Protein AF-A0A7C5QHB2-F1 (afdb_monomer_lite)

Structure (mmCIF, N/CA/C/O backbone):
data_AF-A0A7C5QHB2-F1
#
_entry.id   AF-A0A7C5QHB2-F1
#
loop_
_atom_site.group_PDB
_atom_site.id
_atom_site.type_symbol
_atom_site.label_atom_id
_atom_site.label_alt_id
_atom_site.label_comp_id
_atom_site.label_asym_id
_atom_site.label_entity_id
_atom_site.label_seq_id
_atom_site.pdbx_PDB_ins_code
_atom_site.Cartn_x
_atom_site.Cartn_y
_atom_site.Cartn_z
_atom_site.occupancy
_atom_site.B_iso_or_equiv
_atom_site.auth_seq_id
_atom_site.auth_comp_id
_atom_site.auth_asym_id
_atom_site.auth_atom_id
_atom_site.pdbx_PDB_model_num
ATOM 1 N N . MET A 1 1 ? 46.692 -11.215 -56.249 1.00 56.75 1 MET A N 1
ATOM 2 C CA . MET A 1 1 ? 46.347 -10.036 -55.414 1.00 56.75 1 MET A CA 1
ATOM 3 C C . MET A 1 1 ? 44.904 -9.556 -55.576 1.00 56.75 1 MET A C 1
ATOM 5 O O . MET A 1 1 ? 44.293 -9.266 -54.562 1.00 56.75 1 MET A O 1
ATOM 9 N N . LYS A 1 2 ? 44.320 -9.530 -56.785 1.00 60.06 2 LYS A N 1
ATOM 10 C CA . LYS A 1 2 ? 42.990 -8.930 -57.028 1.00 60.06 2 LYS A CA 1
ATOM 11 C C . LYS A 1 2 ? 41.789 -9.647 -56.376 1.00 60.06 2 LYS A C 1
ATOM 13 O O . LYS A 1 2 ? 40.837 -8.981 -55.995 1.00 60.06 2 LYS A O 1
ATOM 18 N N . LEU A 1 3 ? 41.849 -10.970 -56.175 1.00 65.19 3 LEU A N 1
ATOM 19 C CA . LEU A 1 3 ? 40.742 -11.745 -55.585 1.00 65.19 3 LEU A CA 1
ATOM 20 C C . LEU A 1 3 ? 40.556 -11.487 -54.078 1.00 65.19 3 LEU A C 1
ATOM 22 O O . LEU A 1 3 ? 39.431 -11.366 -53.611 1.00 65.19 3 LEU A O 1
ATOM 26 N N . LYS A 1 4 ? 41.654 -11.329 -53.322 1.00 60.91 4 LYS A N 1
ATOM 27 C CA . LYS A 1 4 ? 41.601 -10.997 -51.885 1.00 60.91 4 LYS A CA 1
ATOM 28 C C . LYS A 1 4 ? 41.049 -9.590 -51.654 1.00 60.91 4 LYS A C 1
ATOM 30 O O . LYS A 1 4 ? 40.255 -9.403 -50.745 1.00 60.91 4 LYS A O 1
ATOM 35 N N . THR A 1 5 ? 41.415 -8.633 -52.510 1.00 63.12 5 THR A N 1
ATOM 36 C CA . THR A 1 5 ? 40.876 -7.265 -52.488 1.00 63.12 5 THR A CA 1
ATOM 37 C C . THR A 1 5 ? 39.383 -7.244 -52.823 1.00 63.12 5 THR A C 1
ATOM 39 O O . THR A 1 5 ? 38.632 -6.526 -52.178 1.00 63.12 5 THR A O 1
ATOM 42 N N . PHE A 1 6 ? 38.929 -8.079 -53.766 1.00 68.00 6 PHE A N 1
ATOM 43 C CA . PHE A 1 6 ? 37.509 -8.193 -54.120 1.00 68.00 6 PHE A CA 1
ATOM 44 C C . PHE A 1 6 ? 36.670 -8.822 -52.993 1.00 68.00 6 PHE A C 1
ATOM 46 O O . PHE A 1 6 ? 35.591 -8.328 -52.683 1.00 68.00 6 PHE A O 1
ATOM 53 N N . ILE A 1 7 ? 37.199 -9.852 -52.320 1.00 69.56 7 ILE A N 1
ATOM 54 C CA . ILE A 1 7 ? 36.569 -10.471 -51.140 1.00 69.56 7 ILE A CA 1
ATOM 55 C C . ILE A 1 7 ? 36.515 -9.485 -49.961 1.00 69.56 7 ILE A C 1
ATOM 57 O O . ILE A 1 7 ? 35.497 -9.416 -49.280 1.00 69.56 7 ILE A O 1
ATOM 61 N N . LEU A 1 8 ? 37.562 -8.677 -49.751 1.00 63.56 8 LEU A N 1
ATOM 62 C CA . LEU A 1 8 ? 37.589 -7.632 -48.717 1.00 63.56 8 LEU A CA 1
ATOM 63 C C . LEU A 1 8 ? 36.558 -6.523 -48.970 1.00 63.56 8 LEU A C 1
ATOM 65 O O . LEU A 1 8 ? 35.921 -6.064 -48.028 1.00 63.56 8 LEU A O 1
ATOM 69 N N . ILE A 1 9 ? 36.363 -6.120 -50.230 1.00 67.00 9 ILE A N 1
ATOM 70 C CA . ILE A 1 9 ? 35.362 -5.112 -50.616 1.00 67.00 9 ILE A CA 1
ATOM 71 C C . ILE A 1 9 ? 33.935 -5.670 -50.475 1.00 67.00 9 ILE A C 1
ATOM 73 O O . ILE A 1 9 ? 33.048 -4.954 -50.022 1.00 67.00 9 ILE A O 1
ATOM 77 N N . LEU A 1 10 ? 33.716 -6.956 -50.778 1.00 64.12 10 LEU A N 1
ATOM 78 C CA . LEU A 1 10 ? 32.435 -7.642 -50.551 1.00 64.12 10 LEU A CA 1
ATOM 79 C C . LEU A 1 10 ? 32.094 -7.774 -49.059 1.00 64.12 10 LEU A C 1
ATOM 81 O O . LEU A 1 10 ? 30.956 -7.527 -48.668 1.00 64.12 10 LEU A O 1
ATOM 85 N N . PHE A 1 11 ? 33.079 -8.100 -48.216 1.00 61.03 11 PHE A N 1
ATOM 86 C CA . PHE A 1 11 ? 32.893 -8.160 -46.762 1.00 61.03 11 PHE A CA 1
ATOM 87 C C . PHE A 1 11 ? 32.662 -6.771 -46.149 1.00 61.03 11 PHE A C 1
ATOM 89 O O . PHE A 1 11 ? 31.823 -6.622 -45.263 1.00 61.03 11 PHE A O 1
ATOM 96 N N . ALA A 1 12 ? 33.353 -5.741 -46.650 1.00 61.03 12 ALA A N 1
ATOM 97 C CA . ALA A 1 12 ? 33.149 -4.357 -46.228 1.00 61.03 12 ALA A CA 1
ATOM 98 C C . ALA A 1 12 ? 31.795 -3.790 -46.697 1.00 61.03 12 ALA A C 1
ATOM 100 O O . ALA A 1 12 ? 31.175 -3.027 -45.966 1.00 61.03 12 ALA A O 1
ATOM 101 N N . GLY A 1 13 ? 31.296 -4.191 -47.872 1.00 60.38 13 GLY A N 1
ATOM 102 C CA . GLY A 1 13 ? 29.986 -3.776 -48.386 1.00 60.38 13 GLY A CA 1
ATOM 103 C C . GLY A 1 13 ? 28.797 -4.398 -47.645 1.00 60.38 13 GLY A C 1
ATOM 104 O O . GLY A 1 13 ? 27.756 -3.758 -47.520 1.00 60.38 13 GLY A O 1
ATOM 105 N N . LEU A 1 14 ? 28.955 -5.612 -47.101 1.00 58.06 14 LEU A N 1
ATOM 106 C CA . LEU A 1 14 ? 27.906 -6.303 -46.338 1.00 58.06 14 LEU A CA 1
ATOM 107 C C . LEU A 1 14 ? 27.783 -5.795 -44.889 1.00 58.06 14 LEU A C 1
ATOM 109 O O . LEU A 1 14 ? 26.718 -5.903 -44.289 1.00 58.06 14 LEU A O 1
ATOM 113 N N . LEU A 1 15 ? 28.853 -5.218 -44.330 1.00 57.03 15 LEU A N 1
ATOM 114 C CA . LEU A 1 15 ? 28.897 -4.759 -42.936 1.00 57.03 15 LEU A CA 1
ATOM 115 C C . LEU A 1 15 ? 28.334 -3.335 -42.726 1.00 57.03 15 LEU A C 1
ATOM 117 O O . LEU A 1 15 ? 28.155 -2.909 -41.587 1.00 57.03 15 LEU A O 1
ATOM 121 N N . VAL A 1 16 ? 28.081 -2.577 -43.800 1.00 58.31 16 VAL A N 1
ATOM 122 C CA . VAL A 1 16 ? 27.836 -1.122 -43.729 1.00 58.31 16 VAL A CA 1
ATOM 123 C C . VAL A 1 16 ? 26.358 -0.671 -43.701 1.00 58.31 16 VAL A C 1
ATOM 125 O O . VAL A 1 16 ? 26.118 0.413 -43.169 1.00 58.31 16 VAL A O 1
ATOM 128 N N . PRO A 1 17 ? 25.314 -1.423 -44.119 1.00 52.84 17 PRO A N 1
ATOM 129 C CA . PRO A 1 17 ? 23.952 -0.885 -44.077 1.00 52.84 17 PRO A CA 1
ATOM 130 C C . PRO A 1 17 ? 23.216 -1.145 -42.743 1.00 52.84 17 PRO A C 1
ATOM 132 O O . PRO A 1 17 ? 22.004 -1.329 -42.744 1.00 52.84 17 PRO A O 1
ATOM 135 N N . MET A 1 18 ? 23.906 -1.152 -41.592 1.00 54.00 18 MET A N 1
ATOM 136 C CA . MET A 1 18 ? 23.273 -1.333 -40.266 1.00 54.00 18 MET A CA 1
ATOM 137 C C . MET A 1 18 ? 23.132 -0.053 -39.423 1.00 54.00 18 MET A C 1
ATOM 139 O O . MET A 1 18 ? 22.677 -0.127 -38.285 1.00 54.00 18 MET A O 1
ATOM 143 N N . GLN A 1 19 ? 23.491 1.128 -39.937 1.00 57.97 19 GLN A N 1
ATOM 144 C CA . GLN A 1 19 ? 23.608 2.333 -39.092 1.00 57.97 19 GLN A CA 1
ATOM 145 C C . GLN A 1 19 ? 22.597 3.459 -39.340 1.00 57.97 19 GLN A C 1
ATOM 147 O O . GLN A 1 19 ? 22.780 4.563 -38.838 1.00 57.97 19 GLN A O 1
ATOM 152 N N . GLN A 1 20 ? 21.489 3.209 -40.033 1.00 59.47 20 GLN A N 1
ATOM 153 C CA . GLN A 1 20 ? 20.400 4.193 -40.136 1.00 59.47 20 GLN A CA 1
ATOM 154 C C . GLN A 1 20 ? 19.180 3.703 -39.345 1.00 59.47 20 GLN A C 1
ATOM 156 O O . GLN A 1 20 ? 18.128 3.394 -39.895 1.00 59.47 20 GLN A O 1
ATOM 161 N N . GLY A 1 21 ? 19.339 3.587 -38.024 1.00 62.91 21 GLY A N 1
ATOM 162 C CA . GLY A 1 21 ? 18.227 3.329 -37.113 1.00 62.91 21 GLY A CA 1
ATOM 163 C C . GLY A 1 21 ? 17.514 4.632 -36.763 1.00 62.91 21 GLY A C 1
ATOM 164 O O . GLY A 1 21 ? 17.976 5.361 -35.887 1.00 62.91 21 GLY A O 1
ATOM 165 N N . CYS A 1 22 ? 16.378 4.918 -37.407 1.00 63.03 22 CYS A N 1
ATOM 166 C CA . CYS A 1 22 ? 15.415 5.889 -36.884 1.00 63.03 22 CYS A CA 1
ATOM 167 C C . CYS A 1 22 ? 14.986 5.433 -35.483 1.00 63.03 22 CYS A C 1
ATOM 169 O O . CYS A 1 22 ? 14.274 4.438 -35.337 1.00 63.03 22 CYS A O 1
ATOM 171 N N . LYS A 1 23 ? 15.428 6.132 -34.434 1.00 57.59 23 LYS A N 1
ATOM 172 C CA . LYS A 1 23 ? 14.921 5.884 -33.084 1.00 57.59 23 LYS A CA 1
ATOM 173 C C . LYS A 1 23 ? 13.503 6.441 -33.004 1.00 57.59 23 LYS A C 1
ATOM 175 O O . LYS A 1 23 ? 13.321 7.642 -32.850 1.00 57.59 23 LYS A O 1
ATOM 180 N N . VAL A 1 24 ? 12.502 5.568 -33.109 1.00 65.31 24 VAL A N 1
ATOM 181 C CA . VAL A 1 24 ? 11.139 5.903 -32.679 1.00 65.31 24 VAL A CA 1
ATOM 182 C C . VAL A 1 24 ? 11.208 6.212 -31.185 1.00 65.31 24 VAL A C 1
ATOM 184 O O . VAL A 1 24 ? 11.591 5.356 -30.384 1.00 65.31 24 VAL A O 1
ATOM 187 N N . GLN A 1 25 ? 10.880 7.447 -30.816 1.00 58.81 25 GLN A N 1
ATOM 188 C CA . GLN A 1 25 ? 10.759 7.871 -29.428 1.00 58.81 25 GLN A CA 1
ATOM 189 C C . GLN A 1 25 ? 9.482 7.242 -28.861 1.00 58.81 25 GLN A C 1
ATOM 191 O O . GLN A 1 25 ? 8.392 7.787 -28.992 1.00 58.81 25 GLN A O 1
ATOM 196 N N . LYS A 1 26 ? 9.615 6.027 -28.319 1.00 60.09 26 LYS A N 1
ATOM 197 C CA . LYS A 1 26 ? 8.516 5.305 -27.673 1.00 60.09 26 LYS A CA 1
ATOM 198 C C . LYS A 1 26 ? 8.017 6.105 -26.472 1.00 60.09 26 LYS A C 1
ATOM 200 O O . LYS A 1 26 ? 8.826 6.617 -25.694 1.00 60.09 26 LYS A O 1
ATOM 205 N N . SER A 1 27 ? 6.697 6.229 -26.340 1.00 65.00 27 SER A N 1
ATOM 206 C CA . SER A 1 27 ? 6.095 6.869 -25.174 1.00 65.00 27 SER A CA 1
ATOM 207 C C . SER A 1 27 ? 6.3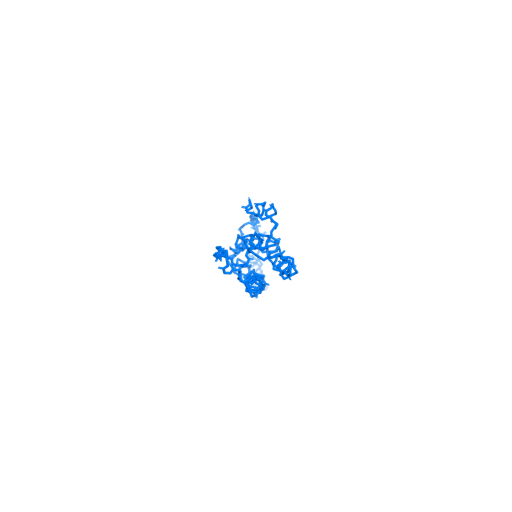94 6.047 -23.912 1.00 65.00 27 SER A C 1
ATOM 209 O O . SER A 1 27 ? 6.735 4.865 -23.991 1.00 65.00 27 SER A O 1
ATOM 211 N N . ARG A 1 28 ? 6.270 6.655 -22.726 1.00 59.22 28 ARG A N 1
ATOM 212 C CA . ARG A 1 28 ? 6.518 5.979 -21.435 1.00 59.22 28 ARG A CA 1
ATOM 213 C C . ARG A 1 28 ? 5.634 4.733 -21.233 1.00 59.22 28 ARG A C 1
ATOM 215 O O . ARG A 1 28 ? 6.001 3.863 -20.448 1.00 59.22 28 ARG A O 1
ATOM 222 N N . SER A 1 29 ? 4.509 4.647 -21.945 1.00 62.16 29 SER A N 1
ATOM 223 C CA . SER A 1 29 ? 3.577 3.514 -21.962 1.00 62.16 29 SER A CA 1
ATOM 224 C C . SER A 1 29 ? 3.907 2.435 -23.003 1.00 62.16 29 SER A C 1
ATOM 226 O O . SER A 1 29 ? 3.436 1.310 -22.867 1.00 62.16 29 SER A O 1
ATOM 228 N N . ASP A 1 30 ? 4.752 2.712 -24.000 1.00 72.62 30 ASP A N 1
ATOM 229 C CA . ASP A 1 30 ? 5.074 1.762 -25.074 1.00 72.62 30 ASP A CA 1
ATOM 230 C C . ASP A 1 30 ? 6.300 0.907 -24.723 1.00 72.62 30 ASP A C 1
ATOM 232 O O . ASP A 1 30 ? 7.368 1.009 -25.337 1.00 72.62 30 ASP A O 1
ATOM 236 N N . ILE A 1 31 ? 6.173 0.043 -23.716 1.00 84.00 31 ILE A N 1
ATOM 237 C CA . ILE A 1 31 ? 7.239 -0.895 -23.336 1.00 84.00 31 ILE A CA 1
ATOM 238 C C . ILE A 1 31 ? 7.142 -2.220 -24.107 1.00 84.00 31 ILE A C 1
ATOM 240 O O . ILE A 1 31 ? 6.081 -2.617 -24.582 1.00 84.00 31 ILE A O 1
ATOM 244 N N . SER A 1 32 ? 8.271 -2.916 -24.280 1.00 91.25 32 SER A N 1
ATOM 245 C CA . SER A 1 32 ? 8.262 -4.238 -24.922 1.00 91.25 32 SER A CA 1
ATOM 246 C C . SER A 1 32 ? 7.530 -5.270 -24.047 1.00 91.25 32 SER A C 1
ATOM 248 O O . SER A 1 32 ? 7.552 -5.139 -22.822 1.00 91.25 32 SER A O 1
ATOM 250 N N . PRO A 1 33 ? 6.950 -6.339 -24.624 1.00 92.00 33 PRO A N 1
ATOM 251 C CA . PRO A 1 33 ? 6.271 -7.379 -23.844 1.00 92.00 33 PRO A CA 1
ATOM 252 C C . PRO A 1 33 ? 7.154 -8.011 -22.757 1.00 92.00 33 PRO A C 1
ATOM 254 O O . PRO A 1 33 ? 6.688 -8.283 -21.656 1.00 92.00 33 PRO A O 1
ATOM 257 N N . VAL A 1 34 ? 8.452 -8.182 -23.031 1.00 94.19 34 VAL A N 1
ATOM 258 C CA . VAL A 1 34 ? 9.423 -8.709 -22.055 1.00 94.19 34 VAL A CA 1
ATOM 259 C C . VAL A 1 34 ? 9.637 -7.731 -20.897 1.00 94.19 34 VAL A C 1
ATOM 261 O O . VAL A 1 34 ? 9.663 -8.143 -19.740 1.00 94.19 34 VAL A O 1
ATOM 264 N N . ALA A 1 35 ? 9.746 -6.430 -21.185 1.00 92.69 35 ALA A N 1
ATOM 265 C CA . ALA A 1 35 ? 9.835 -5.414 -20.141 1.00 92.69 35 ALA A CA 1
ATOM 266 C C . ALA A 1 35 ? 8.539 -5.354 -19.317 1.00 92.69 35 ALA A C 1
ATOM 268 O O . ALA A 1 35 ? 8.601 -5.275 -18.094 1.00 92.69 35 ALA A O 1
ATOM 269 N N . LYS A 1 36 ? 7.371 -5.456 -19.965 1.00 94.00 36 LYS A N 1
ATOM 270 C CA . LYS A 1 36 ? 6.065 -5.490 -19.288 1.00 94.00 36 LYS A CA 1
ATOM 271 C C . LYS A 1 36 ? 5.963 -6.686 -18.348 1.00 94.00 36 LYS A C 1
ATOM 273 O O . LYS A 1 36 ? 5.584 -6.510 -17.198 1.00 94.00 36 LYS A O 1
ATOM 278 N N . PHE A 1 37 ? 6.388 -7.868 -18.793 1.00 96.44 37 PHE A N 1
ATOM 279 C CA . PHE A 1 37 ? 6.444 -9.065 -17.955 1.00 96.44 37 PHE A CA 1
ATOM 280 C C . PHE A 1 37 ? 7.330 -8.873 -16.716 1.00 96.44 37 PHE A C 1
ATOM 282 O O . PHE A 1 37 ? 6.919 -9.228 -15.611 1.00 96.44 37 PHE A O 1
ATOM 289 N N . TYR A 1 38 ? 8.511 -8.265 -16.880 1.00 96.12 38 TYR A N 1
ATOM 290 C CA . TYR A 1 38 ? 9.380 -7.915 -15.755 1.00 96.12 38 TYR A CA 1
ATOM 291 C C . TYR A 1 38 ? 8.679 -6.957 -14.783 1.00 96.12 38 TYR A C 1
ATOM 293 O O . TYR A 1 38 ? 8.573 -7.268 -13.600 1.00 96.12 38 TYR A O 1
ATOM 301 N N . HIS A 1 39 ? 8.131 -5.840 -15.278 1.00 96.94 39 HIS A N 1
ATOM 302 C CA . HIS A 1 39 ? 7.418 -4.876 -14.437 1.00 96.94 39 HIS A CA 1
ATOM 303 C C . HIS A 1 39 ? 6.238 -5.513 -13.697 1.00 96.94 39 HIS A C 1
ATOM 305 O O . HIS A 1 39 ? 6.126 -5.298 -12.496 1.00 96.94 39 HIS A O 1
ATOM 311 N N . ASN A 1 40 ? 5.425 -6.335 -14.366 1.00 97.31 40 ASN A N 1
ATOM 312 C CA . ASN A 1 40 ? 4.291 -7.025 -13.753 1.00 97.31 40 ASN A CA 1
ATOM 313 C C . ASN A 1 40 ? 4.735 -8.001 -12.659 1.00 97.31 40 ASN A C 1
ATOM 315 O O . ASN A 1 40 ? 4.197 -7.983 -11.556 1.00 97.31 40 ASN A O 1
ATOM 319 N N . THR A 1 41 ? 5.735 -8.835 -12.948 1.00 97.50 41 THR A N 1
ATOM 320 C CA . THR A 1 41 ? 6.213 -9.850 -11.999 1.00 97.50 41 THR A CA 1
ATOM 321 C C . THR A 1 41 ? 6.832 -9.191 -10.769 1.00 97.50 41 THR A C 1
ATOM 323 O O . THR A 1 41 ? 6.525 -9.563 -9.638 1.00 97.50 41 THR A O 1
ATOM 326 N N . THR A 1 42 ? 7.678 -8.178 -10.973 1.00 96.75 42 THR A N 1
ATOM 327 C CA . THR A 1 42 ? 8.317 -7.447 -9.876 1.00 96.75 42 THR A CA 1
ATOM 328 C C . THR A 1 42 ? 7.295 -6.650 -9.064 1.00 96.75 42 THR A C 1
ATOM 330 O O . THR A 1 42 ? 7.330 -6.716 -7.839 1.00 96.75 42 THR A O 1
ATOM 333 N N . ALA A 1 43 ? 6.356 -5.955 -9.712 1.00 97.75 43 ALA A N 1
ATOM 334 C CA . ALA A 1 43 ? 5.291 -5.212 -9.037 1.00 97.75 43 ALA A CA 1
ATOM 335 C C . ALA A 1 43 ? 4.446 -6.111 -8.126 1.00 97.75 43 ALA A C 1
ATOM 337 O O . ALA A 1 43 ? 4.246 -5.788 -6.953 1.00 97.75 43 ALA A O 1
ATOM 338 N N . HIS A 1 44 ? 4.010 -7.258 -8.651 1.00 98.12 44 HIS A N 1
ATOM 339 C CA . HIS A 1 44 ? 3.171 -8.190 -7.915 1.00 98.12 44 HIS A CA 1
ATOM 340 C C . HIS A 1 44 ? 3.886 -8.760 -6.689 1.00 98.12 44 HIS A C 1
ATOM 342 O O . HIS A 1 44 ? 3.440 -8.579 -5.560 1.00 98.12 44 HIS A O 1
ATOM 348 N N . TYR A 1 45 ? 5.018 -9.435 -6.902 1.00 96.38 45 TYR A N 1
ATOM 349 C CA . TYR A 1 45 ? 5.631 -10.244 -5.850 1.00 96.38 45 TYR A CA 1
ATOM 350 C C . TYR A 1 45 ? 6.503 -9.441 -4.884 1.00 96.38 45 TYR A C 1
ATOM 352 O O . TYR A 1 45 ? 6.632 -9.829 -3.723 1.00 96.38 45 TYR A O 1
ATOM 360 N N . ASN A 1 46 ? 7.081 -8.311 -5.309 1.00 93.25 46 ASN A N 1
ATOM 361 C CA . ASN A 1 46 ? 7.903 -7.507 -4.401 1.00 93.25 46 ASN A CA 1
ATOM 362 C C . ASN A 1 46 ? 7.065 -6.507 -3.597 1.00 93.25 46 ASN A C 1
ATOM 364 O O . ASN A 1 46 ? 7.402 -6.236 -2.440 1.00 93.25 46 ASN A O 1
ATOM 368 N N . GLY A 1 47 ? 5.982 -5.980 -4.177 1.00 95.88 47 GLY A N 1
ATOM 369 C CA . GLY A 1 47 ? 5.157 -4.952 -3.545 1.00 95.88 47 GLY A CA 1
ATOM 370 C C . GLY A 1 47 ? 3.744 -5.409 -3.218 1.00 95.88 47 GLY A C 1
ATOM 371 O O . GLY A 1 47 ? 3.436 -5.559 -2.037 1.00 95.88 47 GLY A O 1
ATOM 372 N N . TYR A 1 48 ? 2.909 -5.617 -4.242 1.00 98.25 48 TYR A N 1
ATOM 373 C CA . TYR A 1 48 ? 1.460 -5.794 -4.082 1.00 98.25 48 TYR A CA 1
ATOM 374 C C . TYR A 1 48 ? 1.100 -6.949 -3.138 1.00 98.25 48 TYR A C 1
ATOM 376 O O . TYR A 1 48 ? 0.472 -6.710 -2.112 1.00 98.25 48 TYR A O 1
ATOM 384 N N . PHE A 1 49 ? 1.583 -8.163 -3.417 1.00 98.44 49 PHE A N 1
ATOM 385 C CA . PHE A 1 49 ? 1.281 -9.356 -2.621 1.00 98.44 49 PHE A CA 1
ATOM 386 C C . PHE A 1 49 ? 1.655 -9.166 -1.143 1.00 98.44 49 PHE A C 1
ATOM 388 O O . PHE A 1 49 ? 0.857 -9.400 -0.244 1.00 98.44 49 PHE A O 1
ATOM 395 N N . ASN A 1 50 ? 2.857 -8.649 -0.878 1.00 97.56 50 ASN A N 1
ATOM 396 C CA . ASN A 1 50 ? 3.322 -8.425 0.492 1.00 97.56 50 ASN A CA 1
ATOM 397 C C . ASN A 1 50 ? 2.509 -7.347 1.223 1.00 97.56 50 ASN A C 1
ATOM 399 O O . ASN A 1 50 ? 2.353 -7.412 2.440 1.00 97.56 50 ASN A O 1
ATOM 403 N N . ALA A 1 51 ? 2.049 -6.321 0.508 1.00 98.31 51 ALA A N 1
ATOM 404 C CA . ALA A 1 51 ? 1.212 -5.279 1.082 1.00 98.31 51 ALA A CA 1
ATOM 405 C C . ALA A 1 51 ? -0.210 -5.784 1.365 1.00 98.31 51 ALA A C 1
ATOM 407 O O . ALA A 1 51 ? -0.798 -5.403 2.375 1.00 98.31 51 ALA A O 1
ATOM 408 N N . GLU A 1 52 ? -0.738 -6.662 0.511 1.00 98.44 52 GLU A N 1
ATOM 409 C CA . GLU A 1 52 ? -2.052 -7.282 0.688 1.00 98.44 52 GLU A CA 1
ATOM 410 C C . GLU A 1 52 ? -2.065 -8.177 1.927 1.00 98.44 52 GLU A C 1
ATOM 412 O O . GLU A 1 52 ? -2.935 -8.020 2.781 1.00 98.44 52 GLU A O 1
ATOM 417 N N . GLU A 1 53 ? -1.038 -9.010 2.105 1.00 98.19 53 GLU A N 1
ATOM 418 C CA . GLU A 1 53 ? -0.884 -9.836 3.307 1.00 98.19 53 GLU A CA 1
ATOM 419 C C . GLU A 1 53 ? -0.809 -8.990 4.589 1.00 98.19 53 GLU A C 1
ATOM 421 O O . GLU A 1 53 ? -1.436 -9.320 5.596 1.00 98.19 53 GLU A O 1
ATOM 426 N N . LEU A 1 54 ? -0.087 -7.860 4.562 1.00 97.88 54 LEU A N 1
ATOM 427 C CA . LEU A 1 54 ? -0.036 -6.930 5.697 1.00 97.88 54 LEU A CA 1
ATOM 428 C C . LEU A 1 54 ? -1.413 -6.336 6.009 1.00 97.88 54 LEU A C 1
ATOM 430 O O . LEU A 1 54 ? -1.800 -6.280 7.176 1.00 97.88 54 LEU A O 1
ATOM 434 N N . LEU A 1 55 ? -2.152 -5.922 4.978 1.00 97.38 55 LEU A N 1
ATOM 435 C CA . LEU A 1 55 ? -3.487 -5.349 5.118 1.00 97.38 55 LEU A CA 1
ATOM 436 C C . LEU A 1 55 ? -4.475 -6.366 5.698 1.00 97.38 55 LEU A C 1
ATOM 438 O O . LEU A 1 55 ? -5.173 -6.055 6.664 1.00 97.38 55 LEU A O 1
ATOM 442 N N . LEU A 1 56 ? -4.500 -7.587 5.159 1.00 96.81 56 LEU A N 1
ATOM 443 C CA . LEU A 1 56 ? -5.357 -8.670 5.643 1.00 96.81 56 LEU A CA 1
ATOM 444 C C . LEU A 1 56 ? -5.023 -9.041 7.091 1.00 96.81 56 LEU A C 1
ATOM 446 O O . LEU A 1 56 ? -5.922 -9.158 7.925 1.00 96.81 56 LEU A O 1
ATOM 450 N N . ALA A 1 57 ? -3.735 -9.148 7.420 1.00 96.44 57 ALA A N 1
ATOM 451 C CA . ALA A 1 57 ? -3.303 -9.446 8.777 1.00 96.44 57 ALA A CA 1
ATOM 452 C C . ALA A 1 57 ? -3.667 -8.318 9.761 1.00 96.44 57 ALA A C 1
ATOM 454 O O . ALA A 1 57 ? -4.063 -8.598 10.892 1.00 96.44 57 ALA A O 1
ATOM 455 N N . SER A 1 58 ? -3.580 -7.048 9.348 1.00 94.81 58 SER A N 1
ATOM 456 C CA . SER A 1 58 ? -4.050 -5.915 10.155 1.00 94.81 58 SER A CA 1
ATOM 457 C C . SER A 1 58 ? -5.564 -5.944 10.357 1.00 94.81 58 SER A C 1
ATOM 459 O O . SER A 1 58 ? -6.022 -5.752 11.479 1.00 94.81 58 SER A O 1
ATOM 461 N N . MET A 1 59 ? -6.350 -6.249 9.319 1.00 93.44 59 MET A N 1
ATOM 462 C CA . MET A 1 59 ? -7.801 -6.421 9.461 1.00 93.44 59 MET A CA 1
ATOM 463 C C . MET A 1 59 ? -8.148 -7.535 10.451 1.00 93.44 59 MET A C 1
ATOM 465 O O . MET A 1 59 ? -9.030 -7.349 11.287 1.00 93.44 59 MET A O 1
ATOM 469 N N . GLN A 1 60 ? -7.439 -8.665 10.393 1.00 93.31 60 GLN A N 1
ATOM 470 C CA . GLN A 1 60 ? -7.634 -9.765 11.334 1.00 93.31 60 GLN A CA 1
ATOM 471 C C . GLN A 1 60 ? -7.308 -9.339 12.772 1.00 93.31 60 GLN A C 1
ATOM 473 O O . GLN A 1 60 ? -8.126 -9.557 13.662 1.00 93.31 60 GLN A O 1
ATOM 478 N N . ARG A 1 61 ? -6.168 -8.677 13.007 1.00 92.44 61 ARG A N 1
ATOM 479 C CA . ARG A 1 61 ? -5.788 -8.202 14.349 1.00 92.44 61 ARG A CA 1
ATOM 480 C C . ARG A 1 61 ? -6.772 -7.177 14.910 1.00 92.44 61 ARG A C 1
ATOM 482 O O . ARG A 1 61 ? -7.132 -7.261 16.079 1.00 92.44 61 ARG A O 1
ATOM 489 N N . LEU A 1 62 ? -7.258 -6.251 14.084 1.00 90.62 62 LEU A N 1
ATOM 490 C CA . LEU A 1 62 ? -8.308 -5.304 14.482 1.00 90.62 62 LEU A CA 1
ATOM 491 C C . LEU A 1 62 ? -9.616 -6.018 14.833 1.00 90.62 62 LEU A C 1
ATOM 493 O O . LEU A 1 62 ? -10.298 -5.629 15.777 1.00 90.62 62 LEU A O 1
ATOM 497 N N . ASN A 1 63 ? -9.959 -7.072 14.093 1.00 89.88 63 ASN A N 1
ATOM 498 C CA . ASN A 1 63 ? -11.133 -7.888 14.375 1.00 89.88 63 ASN A CA 1
ATOM 499 C C . ASN A 1 63 ? -10.996 -8.648 15.706 1.00 89.88 63 ASN A C 1
ATOM 501 O O . ASN A 1 63 ? -11.944 -8.690 16.478 1.00 89.88 63 ASN A O 1
ATOM 505 N N . GLU A 1 64 ? -9.817 -9.202 16.001 1.00 89.12 64 GLU A N 1
ATOM 506 C CA . GLU A 1 64 ? -9.515 -9.890 17.269 1.00 89.12 64 GLU A CA 1
ATOM 507 C C . GLU A 1 64 ? -9.481 -8.941 18.480 1.00 89.12 64 GLU A C 1
ATOM 509 O O . GLU A 1 64 ? -9.754 -9.359 19.603 1.00 89.12 64 GLU A O 1
ATOM 514 N N . GLN A 1 65 ? -9.156 -7.663 18.265 1.00 87.06 65 GLN A N 1
ATOM 515 C CA . GLN A 1 65 ? -9.191 -6.628 19.304 1.00 87.06 65 GLN A CA 1
ATOM 516 C C . GLN A 1 65 ? -10.612 -6.154 19.636 1.00 87.06 65 GLN A C 1
ATOM 518 O O . GLN A 1 65 ? -10.816 -5.542 20.688 1.00 87.06 65 GLN A O 1
ATOM 523 N N . HIS A 1 66 ? -11.586 -6.404 18.759 1.00 85.75 66 HIS A N 1
ATOM 524 C CA . HIS A 1 66 ? -12.966 -6.001 18.992 1.00 85.75 66 HIS A CA 1
ATOM 525 C C . HIS A 1 66 ? -13.607 -6.859 20.091 1.00 85.75 66 HIS A C 1
ATOM 527 O O . HIS A 1 66 ? -13.534 -8.086 20.062 1.00 85.75 66 HIS A O 1
ATOM 533 N N . GLN A 1 67 ? -14.259 -6.208 21.056 1.00 85.75 67 GLN A N 1
ATOM 534 C CA . GLN A 1 67 ? -15.062 -6.876 22.079 1.00 85.75 67 GLN A CA 1
ATOM 535 C C . GLN A 1 67 ? -16.539 -6.564 21.847 1.00 85.75 67 GLN A C 1
ATOM 537 O O . GLN A 1 67 ? -16.938 -5.399 21.871 1.00 85.75 67 GLN A O 1
ATOM 542 N N . ASP A 1 68 ? -17.340 -7.610 21.648 1.00 88.19 68 ASP A N 1
ATOM 543 C CA . ASP A 1 68 ? -18.770 -7.478 21.380 1.00 88.19 68 ASP A CA 1
ATOM 544 C C . ASP A 1 68 ? -19.552 -7.049 22.631 1.00 88.19 68 ASP A C 1
ATOM 546 O O . ASP A 1 68 ? -19.516 -7.707 23.676 1.00 88.19 68 ASP A O 1
ATOM 550 N N . ASP A 1 69 ? -20.336 -5.980 22.496 1.00 89.00 69 ASP A N 1
ATOM 551 C CA . ASP A 1 69 ? -21.364 -5.591 23.462 1.00 89.00 69 ASP A CA 1
ATOM 552 C C . ASP A 1 69 ? -22.735 -6.108 23.003 1.00 89.00 69 ASP A C 1
ATOM 554 O O . ASP A 1 69 ? -23.423 -5.484 22.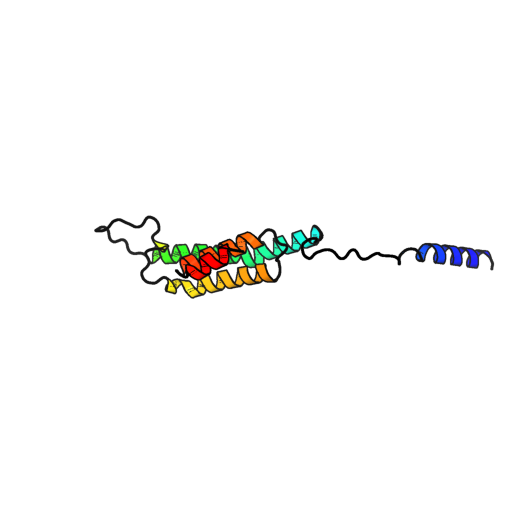192 1.00 89.00 69 ASP A O 1
ATOM 558 N N . TYR A 1 70 ? -23.157 -7.245 23.563 1.00 90.94 70 TYR A N 1
ATOM 559 C CA . TYR A 1 70 ? -24.436 -7.895 23.245 1.00 90.94 70 TYR A CA 1
ATOM 560 C C . TYR A 1 70 ? -25.678 -7.117 23.710 1.00 90.94 70 TYR A C 1
ATOM 562 O O . TYR A 1 70 ? -26.801 -7.533 23.425 1.00 90.94 70 TYR A O 1
ATOM 570 N N . THR A 1 71 ? -25.514 -5.999 24.426 1.00 94.50 71 THR A N 1
ATOM 571 C CA . THR A 1 71 ? -26.627 -5.085 24.734 1.00 94.50 71 THR A CA 1
ATOM 572 C C . THR A 1 71 ? -26.932 -4.129 23.579 1.00 94.50 71 THR A C 1
ATOM 574 O O . THR A 1 71 ? -27.969 -3.461 23.577 1.00 94.50 71 THR A O 1
ATOM 577 N N . ARG A 1 72 ? -26.042 -4.072 22.582 1.00 89.50 72 ARG A N 1
ATOM 578 C CA . ARG A 1 72 ? -26.116 -3.199 21.413 1.00 89.50 72 ARG A CA 1
ATOM 579 C C . ARG A 1 72 ? -26.233 -4.016 20.132 1.00 89.50 72 ARG A C 1
ATOM 581 O O . ARG A 1 72 ? -26.012 -5.223 20.101 1.00 89.50 72 ARG A O 1
ATOM 588 N N . LEU A 1 73 ? -26.600 -3.336 19.047 1.00 89.75 73 LEU A N 1
ATOM 589 C CA . LEU A 1 73 ? -26.554 -3.940 17.722 1.00 89.75 73 LEU A CA 1
ATOM 590 C C . LEU A 1 73 ? -25.091 -4.209 17.346 1.00 89.75 73 LEU A C 1
ATOM 592 O O . LEU A 1 73 ? -24.289 -3.276 17.303 1.00 89.75 73 LEU A O 1
ATOM 596 N N . LEU A 1 74 ? -24.770 -5.470 17.059 1.00 89.62 74 LEU A N 1
ATOM 597 C CA . LEU A 1 74 ? -23.415 -5.881 16.705 1.00 89.62 74 LEU A CA 1
ATOM 598 C C . LEU A 1 74 ? -23.008 -5.323 15.329 1.00 89.62 74 LEU A C 1
ATOM 600 O O . LEU A 1 74 ? -23.808 -5.363 14.384 1.00 89.62 74 LEU A O 1
ATOM 604 N N . PRO A 1 75 ? -21.776 -4.809 15.183 1.00 87.56 75 PRO A N 1
ATOM 605 C CA . PRO A 1 75 ? -21.291 -4.314 13.906 1.00 87.56 75 PRO A CA 1
ATOM 606 C C . PRO A 1 75 ? -21.061 -5.470 12.927 1.00 87.56 75 PRO A C 1
ATOM 608 O O . PRO A 1 75 ? -20.416 -6.461 13.245 1.00 87.56 75 PRO A O 1
ATOM 611 N N . VAL A 1 76 ? -21.511 -5.302 11.680 1.00 89.12 76 VAL A N 1
ATOM 612 C CA . VAL A 1 76 ? -21.236 -6.271 10.596 1.00 89.12 76 VAL A CA 1
ATOM 613 C C . VAL A 1 76 ? -19.735 -6.347 10.271 1.00 89.12 76 VAL A C 1
ATOM 615 O O . VAL A 1 76 ? -19.249 -7.375 9.813 1.00 89.12 76 VAL A O 1
ATOM 618 N N . PHE A 1 77 ? -18.996 -5.260 10.518 1.00 88.19 77 PHE A N 1
ATOM 619 C CA . PHE A 1 77 ? -17.558 -5.149 10.257 1.00 88.19 77 PHE A CA 1
ATOM 620 C C . PHE A 1 77 ? -16.824 -4.713 11.536 1.00 88.19 77 PHE A C 1
ATOM 622 O O . PHE A 1 77 ? -16.613 -3.509 11.727 1.00 88.19 77 PHE A O 1
ATOM 629 N N . PRO A 1 78 ? -16.444 -5.657 12.416 1.00 84.75 78 PRO A N 1
ATOM 630 C CA . PRO A 1 78 ? -15.877 -5.345 13.730 1.00 84.75 78 PRO A CA 1
ATOM 631 C C . PRO A 1 78 ? -14.559 -4.567 13.651 1.00 84.75 78 PRO A C 1
ATOM 633 O O . PRO A 1 78 ? -14.342 -3.637 14.422 1.00 84.75 78 PRO A O 1
ATOM 636 N N . TYR A 1 79 ? -13.740 -4.838 12.629 1.00 82.50 79 TYR A N 1
ATOM 637 C CA . TYR A 1 79 ? -12.498 -4.107 12.347 1.00 82.50 79 TYR A CA 1
ATOM 638 C C . TYR A 1 79 ? -12.686 -2.598 12.083 1.00 82.50 79 TYR A C 1
ATOM 640 O O . TYR A 1 79 ? -11.703 -1.866 12.043 1.00 82.50 79 TYR A O 1
ATOM 648 N N . ARG A 1 80 ? -13.922 -2.110 11.878 1.00 81.12 80 ARG A N 1
AT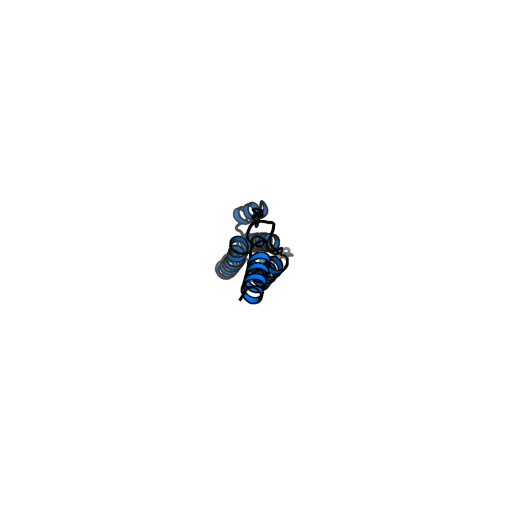OM 649 C CA . ARG A 1 80 ? -14.233 -0.667 11.788 1.00 81.12 80 ARG A CA 1
ATOM 650 C C . ARG A 1 80 ? -14.689 -0.059 13.110 1.00 81.12 80 ARG A C 1
ATOM 652 O O . ARG A 1 80 ? -14.659 1.157 13.253 1.00 81.12 80 ARG A O 1
ATOM 659 N N . ALA A 1 81 ? -15.149 -0.892 14.037 1.00 77.12 81 ALA A N 1
ATOM 660 C CA . ALA A 1 81 ? -15.728 -0.494 15.315 1.00 77.12 81 ALA A CA 1
ATOM 661 C C . ALA A 1 81 ? -14.705 -0.562 16.463 1.00 77.12 81 ALA A C 1
ATOM 663 O O . ALA A 1 81 ? -15.084 -0.643 17.627 1.00 77.12 81 ALA A O 1
ATOM 664 N N . VAL A 1 82 ? -13.411 -0.585 16.139 1.00 72.69 82 VAL A N 1
ATOM 665 C CA . VAL A 1 82 ? -12.323 -0.601 17.122 1.00 72.69 82 VAL A CA 1
ATOM 666 C C . VAL A 1 82 ? -12.077 0.814 17.632 1.00 72.69 82 VAL A C 1
ATOM 668 O O . VAL A 1 82 ? -11.896 1.740 16.842 1.00 72.69 82 VAL A O 1
ATOM 671 N N . ASP A 1 83 ? -12.007 0.965 18.953 1.00 71.25 83 ASP A N 1
ATOM 672 C CA . ASP A 1 83 ? -11.799 2.263 19.607 1.00 71.25 83 ASP A CA 1
ATOM 673 C C . ASP A 1 83 ? -10.416 2.872 19.311 1.00 71.25 83 ASP A C 1
ATOM 675 O O . ASP A 1 83 ? -10.225 4.083 19.431 1.00 71.25 83 ASP A O 1
ATOM 679 N N . ASN A 1 84 ? -9.436 2.046 18.916 1.00 77.81 84 ASN A N 1
ATOM 680 C CA . ASN A 1 84 ? -8.074 2.480 18.613 1.00 77.81 84 ASN A CA 1
ATOM 681 C C . ASN A 1 84 ? -7.574 1.975 17.242 1.00 77.81 84 ASN A C 1
ATOM 683 O O . ASN A 1 84 ? -6.790 1.026 17.176 1.00 77.81 84 ASN A O 1
ATOM 687 N N . PRO A 1 85 ? -7.926 2.658 16.140 1.00 72.00 85 PRO A N 1
ATOM 688 C CA . PRO A 1 85 ? -7.450 2.317 14.797 1.00 72.00 85 PRO A CA 1
ATOM 689 C C . PRO A 1 85 ? -5.928 2.454 14.646 1.00 72.00 85 PRO A C 1
ATOM 691 O O . PRO A 1 85 ? -5.326 1.870 13.746 1.00 72.00 85 PRO A O 1
ATOM 694 N N . ARG A 1 86 ? -5.272 3.210 15.540 1.00 81.00 86 ARG A N 1
ATOM 695 C CA . ARG A 1 86 ? -3.819 3.424 15.497 1.00 81.00 86 ARG A CA 1
ATOM 696 C C . ARG A 1 86 ? -3.019 2.185 15.885 1.00 81.00 86 ARG A C 1
ATOM 698 O O . ARG A 1 86 ? -1.821 2.164 15.620 1.00 81.00 86 ARG A O 1
ATOM 705 N N . ALA A 1 87 ? -3.652 1.169 16.477 1.00 86.62 87 ALA A N 1
ATOM 706 C CA . ALA A 1 87 ? -2.987 -0.074 16.864 1.00 86.62 87 ALA A CA 1
ATOM 707 C C . ALA A 1 87 ? -2.284 -0.764 15.680 1.00 86.62 87 ALA A C 1
ATOM 709 O O . ALA A 1 87 ? -1.226 -1.356 15.858 1.00 86.62 87 ALA A O 1
ATOM 710 N N . GLU A 1 88 ? -2.830 -0.625 14.468 1.00 92.94 88 GLU A N 1
ATOM 711 C CA . GLU A 1 88 ? -2.283 -1.227 13.247 1.00 92.94 88 GLU A CA 1
ATOM 712 C C . GLU A 1 88 ? -1.679 -0.212 12.266 1.00 92.94 88 GLU A C 1
ATOM 714 O O . GLU A 1 88 ? -1.302 -0.581 11.153 1.00 92.94 88 GLU A O 1
ATOM 719 N N . ALA A 1 89 ? -1.546 1.058 12.665 1.00 92.69 89 ALA A N 1
ATOM 720 C CA . ALA A 1 89 ? -1.078 2.119 11.774 1.00 92.69 89 ALA A CA 1
ATOM 721 C C . ALA A 1 89 ? 0.303 1.817 11.171 1.00 92.69 89 ALA A C 1
ATOM 723 O O . ALA A 1 89 ? 0.482 1.984 9.971 1.00 92.69 89 ALA A O 1
ATOM 724 N N . GLU A 1 90 ? 1.246 1.296 11.963 1.00 95.38 90 GLU A N 1
ATOM 725 C CA . GLU A 1 90 ? 2.597 0.971 11.484 1.00 95.38 90 GLU A CA 1
ATOM 726 C C . GLU A 1 90 ? 2.591 -0.134 10.410 1.00 95.38 90 GLU A C 1
ATOM 728 O O . GLU A 1 90 ? 3.304 -0.051 9.409 1.00 95.38 90 GLU A O 1
ATOM 733 N N . SER A 1 91 ? 1.779 -1.177 10.600 1.00 96.38 91 SER A N 1
ATOM 734 C CA . SER A 1 91 ? 1.634 -2.274 9.634 1.00 96.38 91 SER A CA 1
ATOM 735 C C . SER A 1 91 ? 1.039 -1.773 8.316 1.00 96.38 91 SER A C 1
ATOM 737 O O . SER A 1 91 ? 1.496 -2.151 7.236 1.00 96.38 91 SER A O 1
ATOM 739 N N . LEU A 1 92 ? 0.051 -0.883 8.411 1.00 96.69 92 LEU A N 1
ATOM 740 C CA . LEU A 1 92 ? -0.609 -0.268 7.264 1.00 96.69 92 LEU A CA 1
ATOM 741 C C . LEU A 1 92 ? 0.292 0.741 6.544 1.00 96.69 92 LEU A C 1
ATOM 743 O O . LEU A 1 92 ? 0.295 0.771 5.316 1.00 96.69 92 LEU A O 1
ATOM 747 N N . ASP A 1 93 ? 1.120 1.493 7.268 1.00 97.69 93 ASP A N 1
ATOM 748 C CA . ASP A 1 93 ? 2.129 2.381 6.682 1.00 97.69 93 ASP A CA 1
ATOM 749 C C . ASP A 1 93 ? 3.164 1.592 5.874 1.00 97.69 93 ASP A C 1
ATOM 751 O O . ASP A 1 93 ? 3.490 1.969 4.749 1.00 97.69 93 ASP A O 1
ATOM 755 N N . LYS A 1 94 ? 3.608 0.436 6.384 1.00 98.00 94 LYS A N 1
ATOM 756 C CA . LYS A 1 94 ? 4.480 -0.484 5.632 1.00 98.00 94 LYS A CA 1
ATOM 757 C C . LYS A 1 94 ? 3.797 -1.043 4.385 1.00 98.00 94 LYS A C 1
ATOM 759 O O . LYS A 1 94 ? 4.457 -1.224 3.360 1.00 98.00 94 LYS A O 1
ATOM 764 N N . ALA A 1 95 ? 2.496 -1.337 4.454 1.00 98.12 95 ALA A N 1
ATOM 765 C CA . ALA A 1 95 ? 1.734 -1.767 3.286 1.00 98.12 95 ALA A CA 1
ATOM 766 C C . ALA A 1 95 ? 1.711 -0.657 2.223 1.00 98.12 95 ALA A C 1
ATOM 768 O O . ALA A 1 95 ? 2.103 -0.914 1.086 1.00 98.12 95 ALA A O 1
ATOM 769 N N . ILE A 1 96 ? 1.367 0.578 2.613 1.00 98.12 96 ILE A N 1
ATOM 770 C CA . ILE A 1 96 ? 1.354 1.769 1.744 1.00 98.12 96 ILE A CA 1
ATOM 771 C C . ILE A 1 96 ? 2.732 2.021 1.125 1.00 98.12 96 ILE A C 1
ATOM 773 O O . ILE A 1 96 ? 2.821 2.263 -0.079 1.00 98.12 96 ILE A O 1
ATOM 777 N N . GLU A 1 97 ? 3.811 1.933 1.906 1.00 98.06 97 GLU A N 1
ATOM 778 C CA . GLU A 1 97 ? 5.181 2.122 1.421 1.00 98.06 97 GLU A CA 1
ATOM 779 C C . GLU A 1 97 ? 5.500 1.150 0.276 1.00 98.06 97 GLU A C 1
ATOM 781 O O . GLU A 1 97 ? 5.947 1.565 -0.797 1.00 98.06 97 GLU A O 1
ATOM 786 N N . LYS A 1 98 ? 5.203 -0.142 0.461 1.00 97.88 98 LYS A N 1
ATOM 787 C CA . LYS A 1 98 ? 5.471 -1.187 -0.538 1.00 97.88 98 LYS A CA 1
ATOM 788 C C . LYS A 1 98 ? 4.782 -0.917 -1.871 1.00 97.88 98 LYS A C 1
ATOM 790 O O . LYS A 1 98 ? 5.426 -1.010 -2.917 1.00 97.88 98 LYS A O 1
ATOM 795 N N . VAL A 1 99 ? 3.494 -0.582 -1.853 1.00 98.00 99 VAL A N 1
ATOM 796 C CA . VAL A 1 99 ? 2.747 -0.304 -3.091 1.00 98.00 99 VAL A CA 1
ATOM 797 C C . VAL A 1 99 ? 3.085 1.067 -3.681 1.00 98.00 99 VAL A C 1
ATOM 799 O O . VAL A 1 99 ? 3.125 1.201 -4.901 1.00 98.00 99 VAL A O 1
ATOM 802 N N . SER A 1 100 ? 3.470 2.049 -2.862 1.00 97.31 100 SER A N 1
ATOM 803 C CA . SER A 1 100 ? 3.981 3.344 -3.342 1.00 97.31 100 SER A CA 1
ATOM 804 C C . SER A 1 100 ? 5.285 3.185 -4.130 1.00 97.31 100 SER A C 1
ATOM 806 O O . SER A 1 100 ? 5.464 3.803 -5.183 1.00 97.31 100 SER A O 1
ATOM 808 N N . VAL A 1 101 ? 6.184 2.302 -3.678 1.00 97.06 101 VAL A N 1
ATOM 809 C CA . VAL A 1 101 ? 7.405 1.948 -4.422 1.00 97.06 101 VAL A CA 1
ATOM 810 C C . VAL A 1 101 ? 7.061 1.309 -5.772 1.00 97.06 101 VAL A C 1
ATOM 812 O O . VAL A 1 101 ? 7.688 1.638 -6.783 1.00 97.06 101 VAL A O 1
ATOM 815 N N . VAL A 1 102 ? 6.041 0.446 -5.830 1.00 96.81 102 VAL A N 1
ATOM 816 C CA . VAL A 1 102 ? 5.575 -0.157 -7.091 1.00 96.81 102 VAL A CA 1
ATOM 817 C C . VAL A 1 102 ? 5.032 0.896 -8.051 1.00 96.81 102 VAL A C 1
ATOM 819 O O . VAL A 1 102 ? 5.463 0.932 -9.202 1.00 96.81 102 VAL A O 1
ATOM 822 N N . VAL A 1 103 ? 4.158 1.788 -7.586 1.00 95.88 103 VAL A N 1
ATOM 823 C CA . VAL A 1 103 ? 3.594 2.879 -8.399 1.00 95.88 103 VAL A CA 1
ATOM 824 C C . VAL A 1 103 ? 4.699 3.791 -8.952 1.00 95.88 103 VAL A C 1
ATOM 826 O O . VAL A 1 103 ? 4.649 4.227 -10.108 1.00 95.88 103 VAL A O 1
ATOM 829 N N . ALA A 1 104 ? 5.738 4.058 -8.155 1.00 95.69 104 ALA A N 1
ATOM 830 C CA . ALA A 1 104 ? 6.859 4.896 -8.564 1.00 95.69 104 ALA A CA 1
ATOM 831 C C . ALA A 1 104 ? 7.768 4.217 -9.606 1.00 95.69 104 ALA A C 1
ATOM 833 O O . ALA A 1 104 ? 8.121 4.835 -10.616 1.00 95.69 104 ALA A O 1
ATOM 834 N N . LEU A 1 105 ? 8.152 2.956 -9.376 1.00 95.06 105 LEU A N 1
ATOM 835 C CA . LEU A 1 105 ? 9.188 2.262 -10.156 1.00 95.06 105 LEU A CA 1
ATOM 836 C C . LEU A 1 105 ? 8.636 1.398 -11.296 1.00 95.06 105 LEU A C 1
ATOM 838 O O . LEU A 1 105 ? 9.299 1.208 -12.317 1.00 95.06 105 LEU A O 1
ATOM 842 N N . HIS A 1 106 ? 7.418 0.886 -11.148 1.00 95.19 106 HIS A N 1
ATOM 843 C CA . HIS A 1 106 ? 6.782 -0.044 -12.075 1.00 95.19 106 HIS A CA 1
ATOM 844 C C . HIS A 1 106 ? 5.451 0.486 -12.609 1.00 95.19 106 HIS A C 1
ATOM 846 O O . HIS A 1 106 ? 4.576 -0.306 -12.916 1.00 95.19 106 HIS A O 1
ATOM 852 N N . ARG A 1 107 ? 5.320 1.803 -12.816 1.00 92.69 107 ARG A N 1
ATOM 853 C CA . ARG A 1 107 ? 4.119 2.440 -13.397 1.00 92.69 107 ARG A CA 1
ATOM 854 C C . ARG A 1 107 ? 3.546 1.760 -14.655 1.00 92.69 107 ARG A C 1
ATOM 856 O O . ARG A 1 107 ? 2.334 1.753 -14.809 1.00 92.69 107 ARG A O 1
ATOM 863 N N . PRO A 1 108 ? 4.347 1.204 -15.586 1.00 93.31 108 PRO A N 1
ATOM 864 C CA . PRO A 1 108 ? 3.787 0.474 -16.717 1.00 93.31 108 PRO A CA 1
ATOM 865 C C . PRO A 1 108 ? 3.184 -0.883 -16.349 1.00 93.31 108 PRO A C 1
ATOM 867 O O . PRO A 1 108 ? 2.781 -1.584 -17.262 1.00 93.31 108 PRO A O 1
ATOM 870 N N . SER A 1 109 ? 3.205 -1.315 -15.090 1.00 94.94 109 SER A N 1
ATOM 871 C CA . SER A 1 109 ? 2.647 -2.585 -14.624 1.00 94.94 109 SER A CA 1
ATOM 872 C C . SER A 1 109 ? 1.122 -2.552 -14.630 1.00 94.94 109 SER A C 1
ATOM 874 O O . SER A 1 109 ? 0.530 -1.505 -14.379 1.00 94.94 109 SER A O 1
ATOM 876 N N . ASP A 1 110 ? 0.499 -3.706 -14.853 1.00 95.12 110 ASP A N 1
ATOM 877 C CA . ASP A 1 110 ? -0.956 -3.873 -14.722 1.00 95.12 110 ASP A CA 1
ATOM 878 C C . 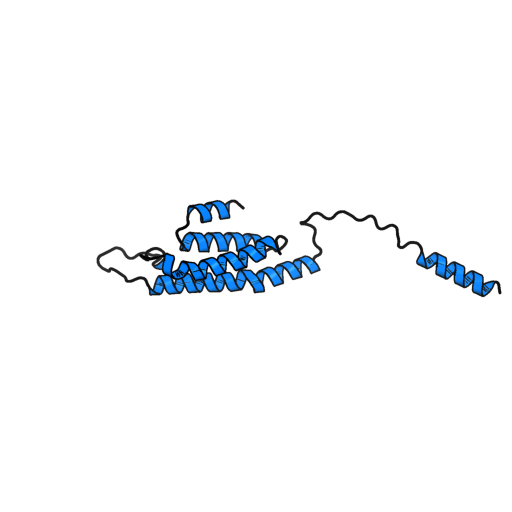ASP A 1 110 ? -1.419 -3.778 -13.256 1.00 95.12 110 ASP A C 1
ATOM 880 O O . ASP A 1 110 ? -2.561 -3.438 -12.994 1.00 95.12 110 ASP A O 1
ATOM 884 N N . TRP A 1 111 ? -0.508 -3.982 -12.298 1.00 97.38 111 TRP A N 1
ATOM 885 C CA . TRP A 1 111 ? -0.784 -3.899 -10.856 1.00 97.38 111 TRP A CA 1
ATOM 886 C C . TRP A 1 111 ? -0.809 -2.469 -10.302 1.00 97.38 111 TRP A C 1
ATOM 888 O O . TRP A 1 111 ? -1.003 -2.279 -9.106 1.00 97.38 111 TRP A O 1
ATOM 898 N N . THR A 1 112 ? -0.535 -1.456 -11.129 1.00 95.75 112 THR A N 1
ATOM 899 C CA . THR A 1 112 ? -0.446 -0.059 -10.668 1.00 95.75 112 THR A CA 1
ATOM 900 C C . THR A 1 112 ? -1.770 0.420 -10.069 1.00 95.75 112 THR A C 1
ATOM 902 O O . THR A 1 112 ? -1.767 1.024 -8.999 1.00 95.75 112 THR A O 1
ATOM 905 N N .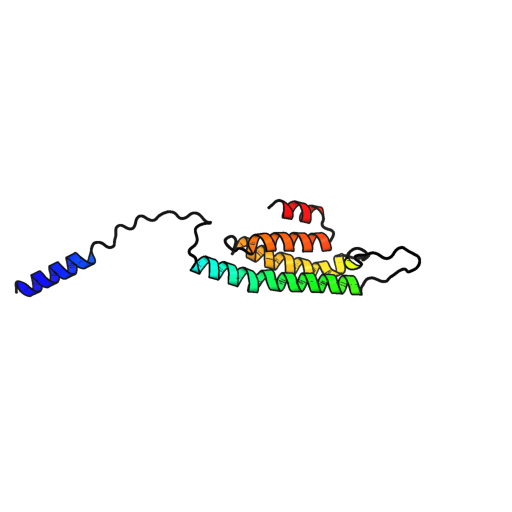 ASP A 1 113 ? -2.889 0.089 -10.710 1.00 96.19 113 ASP A N 1
ATOM 906 C CA . ASP A 1 113 ? -4.226 0.499 -10.266 1.00 96.19 113 ASP A CA 1
ATOM 907 C C . ASP A 1 113 ? -4.621 -0.247 -8.980 1.00 96.19 113 ASP A C 1
ATOM 909 O O . ASP A 1 113 ? -5.106 0.350 -8.018 1.00 96.19 113 ASP A O 1
ATOM 913 N N . ASP A 1 114 ? -4.305 -1.545 -8.904 1.00 97.75 114 ASP A N 1
ATOM 914 C CA . ASP A 1 114 ? -4.506 -2.349 -7.695 1.00 97.75 114 ASP A CA 1
ATOM 915 C C . ASP A 1 114 ? -3.673 -1.825 -6.516 1.00 97.75 114 ASP A C 1
ATOM 917 O O . ASP A 1 114 ? -4.122 -1.833 -5.367 1.00 97.75 114 ASP A O 1
ATOM 921 N N . CYS A 1 115 ? -2.465 -1.321 -6.786 1.00 97.94 115 CYS A N 1
ATOM 922 C CA . CYS A 1 115 ? -1.639 -0.654 -5.789 1.00 97.94 115 CYS A CA 1
ATOM 923 C C . CYS A 1 115 ? -2.316 0.608 -5.239 1.00 97.94 115 CYS A C 1
ATOM 925 O O . CYS A 1 115 ? -2.337 0.768 -4.020 1.00 97.94 115 CYS A O 1
ATOM 927 N N . TYR A 1 116 ? -2.904 1.465 -6.081 1.00 97.94 116 TYR A N 1
ATOM 928 C CA . TYR A 1 116 ? -3.673 2.628 -5.613 1.00 97.94 116 TYR A CA 1
ATOM 929 C C . TYR A 1 116 ? -4.879 2.214 -4.767 1.00 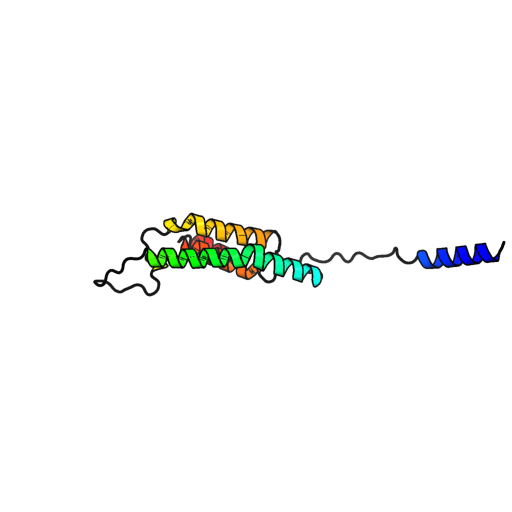97.94 116 TYR A C 1
ATOM 931 O O . TYR A 1 116 ? -5.087 2.750 -3.677 1.00 97.94 116 TYR A O 1
ATOM 939 N N . LEU A 1 117 ? -5.619 1.192 -5.204 1.00 98.12 117 LEU A N 1
ATOM 940 C CA . LEU A 1 117 ? -6.733 0.648 -4.431 1.00 98.12 117 LEU A CA 1
ATOM 941 C C . LEU A 1 117 ? -6.277 0.127 -3.058 1.00 98.12 117 LEU A C 1
ATOM 943 O O . LEU A 1 117 ? -6.971 0.314 -2.058 1.00 98.12 117 LEU A O 1
ATOM 947 N N . LEU A 1 118 ? -5.114 -0.521 -2.983 1.00 98.38 118 LEU A N 1
ATOM 948 C CA . LEU A 1 118 ? -4.557 -1.016 -1.727 1.00 98.38 118 LEU A CA 1
ATOM 949 C C . LEU A 1 118 ? -4.141 0.128 -0.794 1.00 98.38 118 LEU A C 1
ATOM 951 O O . LEU A 1 118 ? -4.456 0.065 0.395 1.00 98.38 118 LEU A O 1
ATOM 955 N N . ILE A 1 119 ? -3.511 1.188 -1.320 1.00 98.19 119 ILE A N 1
ATOM 956 C CA . ILE A 1 119 ? -3.203 2.409 -0.551 1.00 98.19 119 ILE A CA 1
ATOM 957 C C . ILE A 1 119 ? -4.491 2.972 0.056 1.00 98.19 119 ILE A C 1
ATOM 959 O O . ILE A 1 119 ? -4.556 3.176 1.270 1.00 98.19 119 ILE A O 1
ATOM 963 N N . ALA A 1 120 ? -5.534 3.127 -0.762 1.00 98.06 120 ALA A N 1
ATOM 964 C CA . ALA A 1 120 ? -6.816 3.656 -0.318 1.00 98.06 120 ALA A CA 1
ATOM 965 C C . ALA A 1 120 ? -7.463 2.782 0.766 1.00 98.06 120 ALA A C 1
ATOM 967 O O . ALA A 1 120 ? -7.947 3.311 1.767 1.00 98.06 120 ALA A O 1
ATOM 968 N N . LYS A 1 121 ? -7.435 1.447 0.624 1.00 96.81 121 LYS A N 1
ATOM 969 C CA . LYS A 1 121 ? -7.930 0.512 1.653 1.00 96.81 121 LYS A CA 1
ATOM 970 C C . LYS A 1 121 ? -7.145 0.636 2.962 1.00 96.81 121 LYS A C 1
ATOM 972 O O . LYS A 1 121 ? -7.748 0.616 4.034 1.00 96.81 121 LYS A O 1
ATOM 977 N N . ALA A 1 122 ? -5.821 0.774 2.890 1.00 96.38 122 ALA A N 1
ATOM 978 C CA . ALA A 1 122 ? -4.974 0.942 4.066 1.00 96.38 122 ALA A CA 1
ATOM 979 C C . ALA A 1 122 ? -5.259 2.274 4.784 1.00 96.38 122 ALA A C 1
ATOM 981 O O . ALA A 1 122 ? -5.457 2.280 5.997 1.00 96.38 122 ALA A O 1
ATOM 982 N N . GLN A 1 123 ? -5.359 3.385 4.048 1.00 95.75 123 GLN A N 1
ATOM 983 C CA . GLN A 1 123 ? -5.748 4.695 4.592 1.00 95.75 123 GLN A CA 1
ATOM 984 C C . GLN A 1 123 ? -7.150 4.663 5.208 1.00 95.75 123 GLN A C 1
ATOM 986 O O . GLN A 1 123 ? -7.347 5.133 6.327 1.00 95.75 123 GLN A O 1
ATOM 991 N N . TYR A 1 124 ? -8.106 4.020 4.533 1.00 94.06 124 TYR A N 1
ATOM 992 C CA . TYR A 1 124 ? -9.460 3.838 5.048 1.00 94.06 124 TYR A CA 1
ATOM 993 C C . TYR A 1 124 ? -9.465 3.080 6.381 1.00 94.06 124 TYR A C 1
ATOM 995 O O . TYR A 1 124 ? -10.159 3.474 7.317 1.00 94.06 124 TYR A O 1
ATOM 1003 N N . LEU A 1 125 ? -8.664 2.015 6.503 1.00 92.50 125 LEU A N 1
ATOM 1004 C CA . LEU A 1 125 ? -8.558 1.240 7.742 1.00 92.50 125 LEU A CA 1
ATOM 1005 C C . LEU A 1 125 ? -7.884 2.035 8.873 1.00 92.50 125 LEU A C 1
ATOM 1007 O O . LEU A 1 125 ? -8.245 1.874 10.036 1.00 92.50 125 LEU A O 1
ATOM 1011 N N . LYS A 1 126 ? -6.977 2.959 8.531 1.00 91.44 126 LYS A N 1
ATOM 1012 C CA . LYS A 1 126 ? -6.413 3.954 9.460 1.00 91.44 126 LYS A CA 1
ATOM 1013 C C . LYS A 1 126 ? -7.398 5.068 9.849 1.00 91.44 126 LYS A C 1
ATOM 1015 O O . LYS A 1 126 ? -7.041 5.900 10.680 1.00 91.44 126 LYS A O 1
ATOM 1020 N N . GLN A 1 127 ? -8.603 5.089 9.271 1.00 91.25 127 GLN A N 1
ATOM 1021 C CA . GLN A 1 127 ? -9.587 6.178 9.364 1.00 91.25 127 GLN A CA 1
ATOM 1022 C C . GLN A 1 127 ? -9.105 7.516 8.777 1.00 91.25 127 GLN A C 1
ATOM 1024 O O . GLN A 1 127 ? -9.634 8.575 9.110 1.00 91.25 127 GLN A O 1
ATOM 1029 N N . ASP A 1 128 ? -8.124 7.473 7.875 1.00 92.56 128 ASP A N 1
ATOM 1030 C CA . ASP A 1 128 ? -7.677 8.622 7.090 1.00 92.56 128 ASP A CA 1
ATOM 1031 C C . ASP A 1 128 ? -8.505 8.705 5.799 1.00 92.56 128 ASP A C 1
ATOM 1033 O O . ASP A 1 128 ? -8.079 8.314 4.710 1.00 92.56 128 ASP A O 1
ATOM 1037 N N . PHE A 1 129 ? -9.772 9.093 5.961 1.00 94.25 129 PHE A N 1
ATOM 1038 C CA . PHE A 1 129 ? -10.758 9.039 4.881 1.00 94.25 129 PHE A CA 1
ATOM 1039 C C . PHE A 1 129 ? -10.479 10.052 3.771 1.00 94.25 129 PHE A C 1
ATOM 1041 O O . PHE A 1 129 ? -10.712 9.736 2.610 1.00 94.25 129 PHE A O 1
ATOM 1048 N N . GLU A 1 130 ? -9.948 11.225 4.120 1.00 96.44 130 GLU A N 1
ATOM 1049 C CA . GLU A 1 130 ? -9.589 12.267 3.155 1.00 96.44 130 GLU A CA 1
ATOM 1050 C C . GLU A 1 130 ? -8.458 11.778 2.242 1.00 96.44 130 GLU A C 1
ATOM 1052 O O . GLU A 1 130 ? -8.617 11.761 1.023 1.00 96.44 130 GLU A O 1
ATOM 1057 N N . ALA A 1 131 ? -7.375 11.235 2.811 1.00 96.12 131 ALA A N 1
ATOM 1058 C CA . ALA A 1 131 ? -6.285 10.681 2.008 1.00 96.12 131 ALA A CA 1
ATOM 1059 C C . ALA A 1 131 ? -6.723 9.467 1.165 1.00 96.12 131 ALA A C 1
ATOM 1061 O O . ALA A 1 131 ? -6.245 9.281 0.042 1.00 96.12 131 ALA A O 1
ATOM 1062 N N . SER A 1 132 ? -7.636 8.641 1.694 1.00 96.94 132 SER A N 1
ATOM 1063 C CA . SER A 1 132 ? -8.229 7.510 0.966 1.00 96.94 132 SER A CA 1
ATOM 1064 C C . SER A 1 132 ? -9.014 7.974 -0.261 1.00 96.94 132 SER A C 1
ATOM 1066 O O . SER A 1 132 ? -8.838 7.426 -1.349 1.00 96.94 132 SER A O 1
ATOM 1068 N N . GLU A 1 133 ? -9.839 9.012 -0.106 1.00 97.75 133 GLU A N 1
ATOM 1069 C CA . GLU A 1 133 ? -10.609 9.602 -1.199 1.00 97.75 133 GLU A CA 1
ATOM 1070 C C . GLU A 1 133 ? -9.695 10.213 -2.264 1.00 97.75 133 GLU A C 1
ATOM 1072 O O . GLU A 1 133 ? -9.865 9.912 -3.444 1.00 97.75 133 GLU A O 1
ATOM 1077 N N . GLU A 1 134 ? -8.698 11.007 -1.864 1.00 97.00 134 GLU A N 1
ATOM 1078 C CA . GLU A 1 134 ? -7.721 11.596 -2.790 1.00 97.00 134 GLU A CA 1
ATOM 1079 C C . GLU A 1 134 ? -6.978 10.525 -3.595 1.00 97.00 134 GLU A C 1
ATOM 1081 O O . GLU A 1 134 ? -6.797 10.657 -4.805 1.00 97.00 134 GLU A O 1
ATOM 1086 N N . THR A 1 135 ? -6.581 9.431 -2.943 1.00 97.00 135 THR A N 1
ATOM 1087 C CA . THR A 1 135 ? -5.857 8.329 -3.591 1.00 97.00 135 THR A CA 1
ATOM 1088 C C . THR A 1 135 ? -6.692 7.650 -4.679 1.00 97.00 135 THR A C 1
ATOM 1090 O O . THR A 1 135 ? -6.140 7.241 -5.697 1.00 97.00 135 THR A O 1
ATOM 1093 N N . LEU A 1 136 ? -8.012 7.556 -4.502 1.00 96.62 136 LEU A N 1
ATOM 1094 C CA . LEU A 1 136 ? -8.927 6.940 -5.473 1.00 96.62 136 LEU A CA 1
ATOM 1095 C C . LEU A 1 136 ? -9.232 7.828 -6.691 1.00 96.62 136 LEU A C 1
ATOM 1097 O O . LEU A 1 136 ? -9.947 7.391 -7.592 1.00 96.62 136 LEU A O 1
ATOM 1101 N N . GLN A 1 137 ? -8.726 9.064 -6.730 1.00 95.31 137 GLN A N 1
ATOM 1102 C CA . GLN A 1 137 ? -8.880 9.960 -7.882 1.00 95.31 137 GLN A CA 1
ATOM 1103 C C . GLN A 1 137 ? -7.825 9.732 -8.979 1.00 95.31 137 GLN A C 1
ATOM 1105 O O . GLN A 1 137 ? -7.929 10.347 -10.044 1.00 95.31 137 GLN A O 1
ATOM 1110 N N . PHE A 1 138 ? -6.815 8.897 -8.718 1.00 84.31 138 PHE A N 1
ATOM 1111 C CA . PHE A 1 138 ? -5.739 8.549 -9.652 1.00 84.31 138 PHE A CA 1
ATOM 1112 C C . PHE A 1 138 ? -6.032 7.250 -10.399 1.00 84.31 138 PHE A C 1
ATOM 1114 O O . PHE A 1 138 ? -5.655 7.203 -11.594 1.00 84.31 138 PHE A O 1
#

pLDDT: mean 86.28, std 14.23, range [52.84, 98.44]

Radius of gyration: 27.22 Å; chains: 1; bounding box: 73×24×82 Å

Foldseek 3Di:
DVVVVVVVVVVVVVVPPPPPDPPDPDDPLPDDPVVQVVLQVCLVPQALVQLVVLLVVLQVVLQVQFDDDPVDDGDPRSLQVRPCLVVSLVSLVSNLVRLVVSCVPSVSYPCNLVSLQSNLSSCVSSVVNVVSVVSNVD

Secondary structure (DSSP, 8-state):
-HHHHHHHHHHHHHSSTT---------TT---HHHHHHHHHHIIIIIIHHHHHHHHHHHHHHHHH----TTSPPPS-GGGS-S-GGGGHHHHHHHHHHHHHHHHH-TTSTTHHHHHHHHHHHHHHTT-HHHHHHHTT-

Sequence (138 aa):
MKLKTFILILFAGLLVPMQQGCKVQKSRSDISPVAKFYHNTTAHYNGYFNAEELLLASMQRLNEQHQDDYTRLLPVFPYRAVDNPRAEAESLDKAIEKVSVVVALHRPSDWTDDCYLLIAKAQYLKQDFEASEETLQF